Protein AF-A0A133VNE5-F1 (afdb_monomer_lite)

Secondary structure (DSSP, 8-state):
---EEPHHHHHHHHHHHHHHHHHHHHHTT--HHHHHHHHHHHHHHH-EEPHHHHHHHHHHHHHHHHHHHHHHHHTS-HHHHHHHHHHHHHHHHHHHHHHHHHHHHHHHHTT--HHHHHHHHHHTT---HHHHHHHHHHTT-TTSHHHHHHHHHHHHHHHHHHHHHHHH-

pLDDT: mean 87.17, std 7.94, range [52.62, 97.75]

Structure (mmCIF, N/CA/C/O backbone):
data_AF-A0A133VNE5-F1
#
_entry.id   AF-A0A133VNE5-F1
#
loop_
_atom_site.group_PDB
_atom_site.id
_atom_site.type_symbol
_atom_site.label_atom_id
_atom_site.label_alt_id
_atom_site.label_comp_id
_atom_site.label_asym_id
_atom_site.label_entity_id
_atom_site.label_seq_id
_atom_site.pdbx_PDB_ins_code
_atom_site.Cartn_x
_atom_site.Cartn_y
_atom_site.Cartn_z
_atom_site.occupancy
_atom_site.B_iso_or_equiv
_atom_site.auth_seq_id
_atom_site.auth_comp_id
_atom_site.auth_asym_id
_atom_site.auth_atom_id
_atom_site.pdbx_PDB_model_num
ATOM 1 N N . MET A 1 1 ? 18.876 3.233 -29.185 1.00 52.62 1 MET A N 1
ATOM 2 C CA . MET A 1 1 ? 18.595 2.359 -28.026 1.00 52.62 1 MET A CA 1
ATOM 3 C C . MET A 1 1 ? 17.853 3.184 -26.994 1.00 52.62 1 MET A C 1
ATOM 5 O O . MET A 1 1 ? 18.236 4.342 -26.840 1.00 52.62 1 MET A O 1
ATOM 9 N N . PRO A 1 2 ? 16.807 2.655 -26.338 1.00 67.38 2 PRO A N 1
ATOM 10 C CA . PRO A 1 2 ? 16.284 3.295 -25.135 1.00 67.38 2 PRO A CA 1
ATOM 11 C C . PRO A 1 2 ? 17.434 3.470 -24.134 1.00 67.38 2 PRO A C 1
ATOM 13 O O . PRO A 1 2 ? 18.339 2.639 -24.077 1.00 67.38 2 PRO A O 1
ATOM 16 N N . ILE A 1 3 ? 17.443 4.584 -23.405 1.00 73.62 3 ILE A N 1
ATOM 17 C CA . ILE A 1 3 ? 18.439 4.820 -22.359 1.00 73.62 3 ILE A CA 1
ATOM 18 C C . ILE A 1 3 ? 18.121 3.842 -21.227 1.00 73.62 3 ILE A C 1
ATOM 20 O O . ILE A 1 3 ? 17.123 4.008 -20.530 1.00 73.62 3 ILE A O 1
ATOM 24 N N . GLU A 1 4 ? 18.938 2.803 -21.084 1.00 85.62 4 GLU A N 1
ATOM 25 C CA . GLU A 1 4 ? 18.818 1.840 -19.994 1.00 85.62 4 GLU A CA 1
ATOM 26 C C . GLU A 1 4 ? 19.553 2.366 -18.761 1.00 85.62 4 GLU A C 1
ATOM 28 O O . GLU A 1 4 ? 20.748 2.665 -18.827 1.00 85.62 4 GLU A O 1
ATOM 33 N N . LEU A 1 5 ? 18.853 2.487 -17.631 1.00 88.88 5 LEU A N 1
ATOM 34 C CA . LEU A 1 5 ? 19.478 2.918 -16.379 1.00 88.88 5 LEU A CA 1
ATOM 35 C C . LEU A 1 5 ? 20.070 1.729 -15.608 1.00 88.88 5 LEU A C 1
ATOM 37 O O . LEU A 1 5 ? 19.327 0.806 -15.258 1.00 88.88 5 LEU A O 1
ATOM 41 N N . PRO A 1 6 ? 21.376 1.759 -15.273 1.00 92.94 6 PRO A N 1
ATOM 42 C CA . PRO A 1 6 ? 21.970 0.841 -14.308 1.00 92.94 6 PRO A CA 1
ATOM 43 C C . PRO A 1 6 ? 21.401 1.052 -12.897 1.00 92.94 6 PRO A C 1
ATOM 45 O O . PRO A 1 6 ? 20.769 2.068 -12.607 1.00 92.94 6 PRO A O 1
ATOM 48 N N . PHE A 1 7 ? 21.699 0.119 -11.992 1.00 93.12 7 PHE A N 1
ATOM 49 C CA . PHE A 1 7 ? 21.139 0.081 -10.637 1.00 93.12 7 PHE A CA 1
ATOM 50 C C . PHE A 1 7 ? 21.312 1.387 -9.842 1.00 93.12 7 PHE A C 1
ATOM 52 O O . PHE A 1 7 ? 20.333 1.947 -9.357 1.00 93.12 7 PHE A O 1
ATOM 59 N N . ILE A 1 8 ? 22.539 1.912 -9.739 1.00 94.56 8 ILE A N 1
ATOM 60 C CA . ILE A 1 8 ? 22.814 3.106 -8.922 1.00 94.56 8 ILE A CA 1
ATOM 61 C C . ILE A 1 8 ? 22.098 4.358 -9.469 1.00 94.56 8 ILE A C 1
ATOM 63 O O . ILE A 1 8 ? 21.390 5.008 -8.695 1.00 94.56 8 ILE A O 1
ATOM 67 N N . PRO A 1 9 ? 22.195 4.699 -10.774 1.00 94.00 9 PRO A N 1
ATOM 68 C CA . PRO A 1 9 ? 21.411 5.793 -11.351 1.00 94.00 9 PRO A CA 1
ATOM 69 C C . PRO A 1 9 ? 19.898 5.612 -11.207 1.00 94.00 9 PRO A C 1
ATOM 71 O O . PRO A 1 9 ? 19.198 6.595 -10.976 1.00 94.00 9 PRO A O 1
ATOM 74 N N . ALA A 1 10 ? 19.396 4.377 -11.313 1.00 93.31 10 ALA A N 1
ATOM 75 C CA . ALA A 1 10 ? 17.977 4.088 -11.141 1.00 93.31 10 ALA A CA 1
ATOM 76 C C . ALA A 1 10 ? 17.501 4.405 -9.717 1.00 93.31 10 ALA A C 1
ATOM 78 O O . ALA A 1 10 ? 16.537 5.149 -9.552 1.00 93.31 10 ALA A O 1
ATOM 79 N N . ILE A 1 11 ? 18.204 3.916 -8.690 1.00 94.19 11 ILE A N 1
ATOM 80 C CA . ILE A 1 11 ? 17.863 4.202 -7.289 1.00 94.19 11 ILE A CA 1
ATOM 81 C C . ILE A 1 11 ? 17.961 5.699 -6.992 1.00 94.19 11 ILE A C 1
ATOM 83 O O . ILE A 1 11 ? 17.056 6.255 -6.374 1.00 94.19 11 ILE A O 1
ATOM 87 N N . LEU A 1 12 ? 19.012 6.378 -7.463 1.00 95.62 12 LEU A N 1
ATOM 88 C CA . LEU A 1 12 ? 19.142 7.828 -7.288 1.00 95.62 12 LEU A CA 1
ATOM 89 C C . LEU A 1 12 ? 17.956 8.577 -7.898 1.00 95.62 12 LEU A C 1
ATOM 91 O O . LEU A 1 12 ? 17.384 9.448 -7.244 1.00 95.62 12 LEU A O 1
ATOM 95 N N . LEU A 1 13 ? 17.559 8.219 -9.120 1.00 94.50 13 LEU A N 1
ATOM 96 C CA . LEU A 1 13 ? 16.408 8.825 -9.778 1.00 94.50 13 LEU A CA 1
ATOM 97 C C . LEU A 1 13 ? 15.115 8.579 -8.991 1.00 94.50 13 LEU A C 1
ATOM 99 O O . LEU A 1 13 ? 14.364 9.524 -8.761 1.00 94.50 13 LEU A O 1
ATOM 103 N N . ILE A 1 14 ? 14.879 7.339 -8.551 1.00 94.44 14 ILE A N 1
ATOM 104 C CA . ILE A 1 14 ? 13.696 6.957 -7.767 1.00 94.44 14 ILE A CA 1
ATOM 105 C C . ILE A 1 14 ? 13.640 7.747 -6.454 1.00 94.44 14 ILE A C 1
ATOM 107 O O . ILE A 1 14 ? 12.596 8.304 -6.124 1.00 94.44 14 ILE A O 1
ATOM 111 N N . LEU A 1 15 ? 14.754 7.861 -5.727 1.00 95.38 15 LEU A N 1
ATOM 112 C CA . LEU A 1 15 ? 14.811 8.594 -4.459 1.00 95.38 15 LEU A CA 1
ATOM 113 C C . LEU A 1 15 ? 14.613 10.103 -4.646 1.00 95.38 15 LEU A C 1
ATOM 115 O O . LEU A 1 15 ? 13.890 10.728 -3.869 1.00 95.38 15 LEU A O 1
ATOM 119 N N . ILE A 1 16 ? 15.219 10.693 -5.682 1.00 96.81 16 ILE A N 1
ATOM 120 C CA . ILE A 1 16 ? 15.026 12.113 -6.012 1.00 96.81 16 ILE A CA 1
ATOM 121 C C . ILE A 1 16 ? 13.562 12.370 -6.367 1.00 96.81 16 ILE A C 1
ATOM 123 O O . ILE A 1 16 ? 12.962 13.322 -5.869 1.00 96.81 16 ILE A O 1
ATOM 127 N N . ALA A 1 17 ? 12.971 11.507 -7.189 1.00 95.88 17 ALA A N 1
ATOM 128 C CA . ALA A 1 17 ? 11.574 11.605 -7.565 1.00 95.88 17 ALA A CA 1
ATOM 129 C C . ALA A 1 17 ? 10.641 11.470 -6.364 1.00 95.88 17 ALA A C 1
ATOM 131 O O . ALA A 1 17 ? 9.782 12.323 -6.169 1.00 95.88 17 ALA A O 1
ATOM 132 N N . ALA A 1 18 ? 10.847 10.464 -5.515 1.00 95.12 18 ALA A N 1
ATOM 133 C CA . ALA A 1 18 ? 10.090 10.306 -4.280 1.00 95.12 18 ALA A CA 1
ATOM 134 C C . ALA A 1 18 ? 10.199 11.567 -3.404 1.00 95.12 18 ALA A C 1
ATOM 136 O O . ALA A 1 18 ? 9.185 12.106 -2.965 1.00 95.12 18 ALA A O 1
ATOM 137 N N . GLY A 1 19 ? 11.406 12.122 -3.244 1.00 96.31 19 GLY A N 1
ATOM 138 C CA . GLY A 1 19 ? 11.629 13.370 -2.510 1.00 96.31 19 GLY A CA 1
ATOM 139 C C . GLY A 1 19 ? 10.875 14.572 -3.093 1.00 96.31 19 GLY A C 1
ATOM 140 O O . GLY A 1 19 ? 10.236 15.320 -2.351 1.00 96.31 19 GLY A O 1
ATOM 141 N N . ILE A 1 20 ? 10.890 14.750 -4.417 1.00 97.25 20 ILE A N 1
ATOM 142 C CA . ILE A 1 20 ? 10.143 15.827 -5.090 1.00 97.25 20 ILE A CA 1
ATOM 143 C C . ILE A 1 20 ? 8.630 15.620 -4.930 1.00 97.25 20 ILE A C 1
ATOM 145 O O . ILE A 1 20 ? 7.916 16.565 -4.583 1.00 97.25 20 ILE A O 1
ATOM 149 N N . GLY A 1 21 ? 8.143 14.396 -5.141 1.00 96.62 21 GLY A N 1
ATOM 150 C CA . GLY A 1 21 ? 6.728 14.040 -5.022 1.00 96.62 21 GLY A CA 1
ATOM 151 C C . GLY A 1 21 ? 6.201 14.271 -3.607 1.00 96.62 21 GLY A C 1
ATOM 152 O O . GLY A 1 21 ? 5.134 14.864 -3.418 1.00 96.62 21 GLY A O 1
ATOM 153 N N . ARG A 1 22 ? 7.002 13.907 -2.604 1.00 95.12 22 ARG A N 1
ATOM 154 C CA . ARG A 1 22 ? 6.748 14.181 -1.189 1.00 95.12 22 ARG A CA 1
ATOM 155 C C . ARG A 1 22 ? 6.609 15.675 -0.913 1.00 9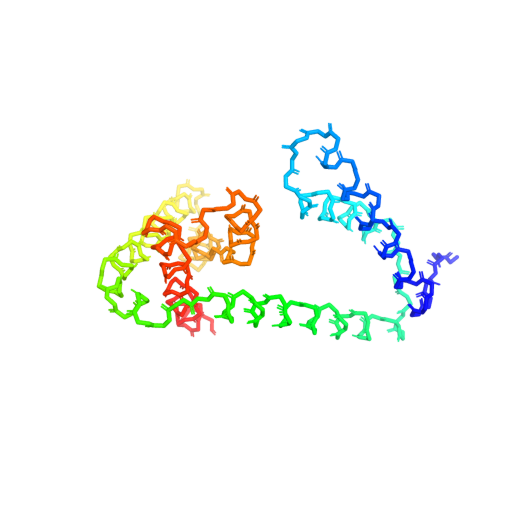5.12 22 ARG A C 1
ATOM 157 O O . ARG A 1 22 ? 5.605 16.101 -0.345 1.00 95.12 22 ARG A O 1
ATOM 164 N N . LEU A 1 23 ? 7.578 16.483 -1.349 1.00 96.00 23 LEU A N 1
ATOM 165 C CA . LEU A 1 23 ? 7.547 17.939 -1.159 1.00 96.00 23 LEU A CA 1
ATOM 166 C C . LEU A 1 23 ? 6.334 18.583 -1.839 1.00 96.00 23 LEU A C 1
ATOM 168 O O . LEU A 1 23 ? 5.724 19.494 -1.278 1.00 96.00 23 LEU A O 1
ATOM 172 N N . PHE A 1 24 ? 5.976 18.117 -3.035 1.00 95.88 24 PHE A N 1
ATOM 173 C CA . PHE A 1 24 ? 4.802 18.603 -3.752 1.00 95.88 24 PHE A CA 1
ATOM 174 C C . PHE A 1 24 ? 3.502 18.253 -3.018 1.00 95.88 24 PHE A C 1
ATOM 176 O O . PHE A 1 24 ? 2.654 19.124 -2.831 1.00 95.88 24 PHE A O 1
ATOM 183 N N . SER A 1 25 ? 3.381 17.019 -2.524 1.00 94.62 25 SER A N 1
ATOM 184 C CA . SER A 1 25 ? 2.212 16.574 -1.751 1.00 94.62 25 SER A CA 1
ATOM 185 C C . SER A 1 25 ? 2.036 17.389 -0.478 1.00 94.62 25 SER A C 1
ATOM 187 O O . SER A 1 25 ? 0.940 17.875 -0.210 1.00 94.62 25 SER A O 1
ATOM 189 N N . LEU A 1 26 ? 3.127 17.634 0.255 1.00 92.12 26 LEU A N 1
ATOM 190 C CA . LEU A 1 26 ? 3.099 18.455 1.466 1.00 92.12 26 LEU A CA 1
ATOM 191 C C . LEU A 1 26 ? 2.648 19.892 1.180 1.00 92.12 26 LEU A C 1
ATOM 193 O O . LEU A 1 26 ? 1.827 20.428 1.919 1.00 92.12 26 LEU A O 1
ATOM 197 N N . LYS A 1 27 ? 3.113 20.506 0.082 1.00 93.94 27 LYS A N 1
ATOM 198 C CA . LYS A 1 27 ? 2.662 21.851 -0.328 1.00 93.94 27 LYS A CA 1
ATOM 199 C C . LYS A 1 27 ? 1.163 21.916 -0.630 1.00 93.94 27 LYS A C 1
ATOM 201 O O . LYS A 1 27 ? 0.568 22.979 -0.487 1.00 93.94 27 LYS A O 1
ATOM 206 N N . LEU A 1 28 ? 0.568 20.802 -1.050 1.00 93.81 28 LEU A N 1
ATOM 207 C CA . LEU A 1 28 ? -0.858 20.688 -1.358 1.00 93.81 28 LEU A CA 1
ATOM 208 C C . LEU A 1 28 ? -1.697 20.145 -0.190 1.00 93.81 28 LEU A C 1
ATOM 210 O O . LEU A 1 28 ? -2.884 19.880 -0.380 1.00 93.81 28 LEU A O 1
ATOM 214 N N . ASN A 1 29 ? -1.111 19.970 1.001 1.00 88.19 29 ASN A N 1
ATOM 215 C CA . ASN A 1 29 ? -1.745 19.312 2.150 1.00 88.19 29 ASN A CA 1
ATOM 216 C C . ASN A 1 29 ? -2.268 17.896 1.829 1.00 88.19 29 ASN A C 1
ATOM 218 O O . ASN A 1 29 ? -3.309 17.479 2.333 1.00 88.19 29 ASN A O 1
ATOM 222 N N . GLN A 1 30 ? -1.552 17.166 0.973 1.00 89.38 30 GLN A N 1
ATOM 223 C CA . GLN A 1 30 ? -1.848 15.781 0.608 1.00 89.38 30 GLN A CA 1
ATOM 224 C C . GLN A 1 30 ? -0.921 14.800 1.344 1.00 89.38 30 GLN A C 1
ATOM 226 O O . GLN A 1 30 ? 0.201 15.171 1.708 1.00 89.38 30 GLN A O 1
ATOM 231 N N . PRO A 1 31 ? -1.339 13.532 1.534 1.00 84.31 31 PRO A N 1
ATOM 232 C CA . PRO A 1 31 ? -0.463 12.485 2.047 1.00 84.31 31 PRO A CA 1
ATOM 233 C C . PRO A 1 31 ? 0.804 12.348 1.200 1.00 84.31 31 PRO A C 1
ATOM 235 O O . PRO A 1 31 ? 0.737 12.257 -0.019 1.00 84.31 31 PRO A O 1
ATOM 238 N N . GLU A 1 32 ? 1.966 12.283 1.845 1.00 88.81 32 GLU A N 1
ATOM 239 C CA . GLU A 1 32 ? 3.270 12.203 1.163 1.00 88.81 32 GLU A CA 1
ATOM 240 C C . GLU A 1 32 ? 3.372 11.046 0.158 1.00 88.81 32 GLU A C 1
ATOM 242 O O . GLU A 1 32 ? 3.871 11.245 -0.948 1.00 88.81 32 GLU A O 1
ATOM 247 N N . ILE A 1 33 ? 2.834 9.876 0.525 1.00 87.50 33 ILE A N 1
ATOM 248 C CA . ILE A 1 33 ? 2.828 8.663 -0.308 1.00 87.50 33 ILE A CA 1
ATOM 249 C C . ILE A 1 33 ? 2.140 8.923 -1.654 1.00 87.50 33 ILE A C 1
ATOM 251 O O . ILE A 1 33 ? 2.540 8.356 -2.667 1.00 87.50 33 ILE A O 1
ATOM 255 N N . LEU A 1 34 ? 1.141 9.813 -1.701 1.00 89.50 34 LEU A N 1
ATOM 256 C CA . LEU A 1 34 ? 0.435 10.133 -2.939 1.00 89.50 34 LEU A CA 1
ATOM 257 C C . LEU A 1 34 ? 1.401 10.675 -4.001 1.00 89.50 34 LEU A C 1
ATOM 259 O O . LEU A 1 34 ? 1.394 10.209 -5.137 1.00 89.50 34 LEU A O 1
ATOM 263 N N . GLY A 1 35 ? 2.259 11.630 -3.646 1.00 93.88 35 GLY A N 1
ATOM 264 C CA . GLY A 1 35 ? 3.216 12.198 -4.596 1.00 93.88 35 GLY A CA 1
ATOM 265 C C . GLY A 1 35 ? 4.369 11.266 -4.929 1.00 93.88 35 GLY A C 1
ATOM 266 O O . GLY A 1 35 ? 4.844 11.290 -6.063 1.00 93.88 35 GLY A O 1
ATOM 267 N N . GLU A 1 36 ? 4.799 10.437 -3.977 1.00 93.12 36 GLU A N 1
ATOM 268 C CA . GLU A 1 36 ? 5.790 9.383 -4.223 1.00 93.12 36 GLU A CA 1
ATOM 269 C C . GLU A 1 36 ? 5.271 8.390 -5.277 1.00 93.12 36 GLU A C 1
ATOM 271 O O . GLU A 1 36 ? 5.970 8.112 -6.252 1.00 93.12 36 GLU A O 1
ATOM 276 N N . LEU A 1 37 ? 4.015 7.942 -5.151 1.00 92.62 37 LEU A N 1
ATOM 277 C CA . LEU A 1 37 ? 3.364 7.049 -6.114 1.00 92.62 37 LEU A CA 1
ATOM 278 C C . LEU A 1 37 ? 3.128 7.718 -7.471 1.00 92.62 37 LEU A C 1
ATOM 280 O O . LEU A 1 37 ? 3.414 7.111 -8.500 1.00 92.62 37 LEU A O 1
ATOM 284 N N . ILE A 1 38 ? 2.642 8.964 -7.498 1.00 94.94 38 ILE A N 1
ATOM 285 C CA . ILE A 1 38 ? 2.394 9.686 -8.757 1.00 94.94 38 ILE A CA 1
ATOM 286 C C . ILE A 1 38 ? 3.699 9.868 -9.536 1.00 94.94 38 ILE A C 1
ATOM 288 O O . ILE A 1 38 ? 3.742 9.569 -10.731 1.00 94.94 38 ILE A O 1
ATOM 292 N N . LEU A 1 39 ? 4.775 10.327 -8.886 1.00 95.75 39 LEU A N 1
ATOM 293 C CA . LEU A 1 39 ? 6.053 10.485 -9.582 1.00 95.75 39 LEU A CA 1
ATOM 294 C C . LEU A 1 39 ? 6.686 9.140 -9.936 1.00 95.75 39 LEU A C 1
ATOM 296 O O . LEU A 1 39 ? 7.250 9.023 -11.024 1.00 95.75 39 LEU A O 1
ATOM 300 N N . GLY A 1 40 ? 6.537 8.120 -9.088 1.00 93.69 40 GLY A N 1
ATOM 301 C CA . GLY A 1 40 ? 6.932 6.750 -9.408 1.00 93.69 40 GLY A CA 1
ATOM 302 C C . GLY A 1 40 ? 6.224 6.217 -10.655 1.00 93.69 40 GLY A C 1
ATOM 303 O O . GLY A 1 40 ? 6.878 5.677 -11.543 1.00 93.69 40 GLY A O 1
ATOM 304 N N . MET A 1 41 ? 4.914 6.444 -10.781 1.00 93.94 41 MET A N 1
ATOM 305 C CA . MET A 1 41 ? 4.122 6.055 -11.951 1.00 93.94 41 MET A CA 1
ATOM 306 C C . MET A 1 41 ? 4.571 6.800 -13.212 1.00 93.94 41 MET A C 1
ATOM 308 O O . MET A 1 41 ? 4.735 6.183 -14.264 1.00 93.94 41 MET A O 1
ATOM 312 N N . ILE A 1 42 ? 4.799 8.114 -13.127 1.00 94.00 42 ILE A N 1
ATOM 313 C CA . ILE A 1 42 ? 5.261 8.909 -14.273 1.00 94.00 42 ILE A CA 1
ATOM 314 C C . ILE A 1 42 ? 6.641 8.423 -14.728 1.00 94.00 42 ILE A C 1
ATOM 316 O O . ILE A 1 42 ? 6.834 8.113 -15.901 1.00 94.00 42 ILE A O 1
ATOM 320 N N . ILE A 1 43 ? 7.597 8.310 -13.807 1.00 91.94 43 ILE A N 1
ATOM 321 C CA . ILE A 1 43 ? 8.972 7.923 -14.142 1.00 91.94 43 ILE A CA 1
ATOM 322 C C . ILE A 1 43 ? 9.049 6.466 -14.586 1.00 91.94 43 ILE A C 1
ATOM 324 O O . ILE A 1 43 ? 9.744 6.180 -15.556 1.00 91.94 43 ILE A O 1
ATOM 328 N N . GLY A 1 44 ? 8.309 5.564 -13.941 1.00 89.62 44 GLY A N 1
ATOM 329 C CA . GLY A 1 44 ? 8.277 4.143 -14.287 1.00 89.62 44 GLY A CA 1
ATOM 330 C C . GLY A 1 44 ? 7.786 3.870 -15.711 1.00 89.62 44 GLY A C 1
ATOM 331 O O . GLY A 1 44 ? 8.193 2.881 -16.3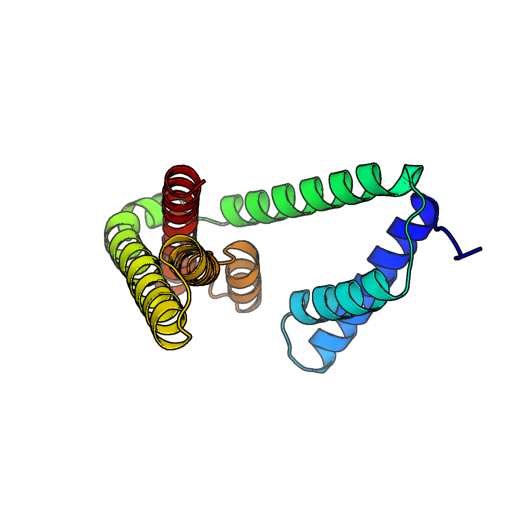09 1.00 89.62 44 GLY A O 1
ATOM 332 N N . ASN A 1 45 ? 6.971 4.764 -16.282 1.00 90.06 45 ASN A N 1
ATOM 333 C CA . ASN A 1 45 ? 6.540 4.686 -17.683 1.00 90.06 45 ASN A CA 1
ATOM 334 C C . ASN A 1 45 ? 7.507 5.372 -18.665 1.00 90.06 45 ASN A C 1
ATOM 336 O O . ASN A 1 45 ? 7.496 5.063 -19.855 1.00 90.06 45 ASN A O 1
ATOM 340 N N . LEU A 1 46 ? 8.331 6.314 -18.196 1.00 89.12 46 LEU A N 1
ATOM 341 C CA . LEU A 1 46 ? 9.270 7.070 -19.035 1.00 89.12 46 LEU A CA 1
ATOM 342 C C . LEU A 1 46 ? 10.671 6.448 -19.082 1.00 89.12 46 LEU A C 1
ATOM 344 O O . LEU A 1 46 ? 11.433 6.714 -20.013 1.00 89.12 46 LEU A O 1
ATOM 348 N N . VAL A 1 47 ? 11.028 5.655 -18.075 1.00 88.06 47 VAL A N 1
ATOM 349 C CA . VAL A 1 47 ? 12.385 5.156 -17.858 1.00 88.06 47 VAL A CA 1
ATOM 350 C C . VAL A 1 47 ? 12.418 3.640 -17.931 1.00 88.06 47 VAL A C 1
ATOM 352 O O . VAL A 1 47 ? 11.655 2.949 -17.264 1.00 88.06 47 VAL A O 1
ATOM 355 N N . VAL A 1 48 ? 13.372 3.117 -18.701 1.00 89.12 48 VAL A N 1
ATOM 356 C CA . VAL A 1 48 ? 13.612 1.679 -18.806 1.00 89.12 48 VAL A CA 1
ATOM 357 C C . VAL A 1 48 ? 14.798 1.307 -17.923 1.00 89.12 48 VAL A C 1
ATOM 359 O O . VAL A 1 48 ? 15.922 1.768 -18.124 1.00 89.12 48 VAL A O 1
ATOM 362 N N . LEU A 1 49 ? 14.551 0.452 -16.931 1.00 90.31 49 LEU A N 1
ATOM 363 C CA . LEU A 1 49 ? 15.617 -0.151 -16.134 1.00 90.31 49 LEU A CA 1
ATOM 364 C C . LEU A 1 49 ? 16.412 -1.140 -16.987 1.00 90.31 49 LEU A C 1
ATOM 366 O O . LEU A 1 49 ? 15.815 -1.974 -17.680 1.00 90.31 49 LEU A O 1
ATOM 370 N N . ALA A 1 50 ? 17.742 -1.080 -16.880 1.00 91.75 50 ALA A N 1
ATOM 371 C CA . ALA A 1 50 ? 18.616 -2.093 -17.458 1.00 91.75 50 ALA A CA 1
ATOM 372 C C . ALA A 1 50 ? 18.248 -3.481 -16.898 1.00 91.75 50 ALA A C 1
ATOM 374 O O . ALA A 1 50 ? 17.895 -3.578 -15.717 1.00 91.75 50 ALA A O 1
ATOM 375 N N . PRO A 1 51 ? 18.370 -4.573 -17.675 1.00 91.31 51 PRO A N 1
ATOM 376 C CA . PRO A 1 51 ? 18.036 -5.918 -17.201 1.00 91.31 51 PRO A CA 1
ATOM 377 C C . PRO A 1 51 ? 18.721 -6.286 -15.876 1.00 91.31 51 PRO A C 1
ATOM 379 O O . PRO A 1 51 ? 18.074 -6.802 -14.972 1.00 91.31 51 PRO A O 1
ATOM 382 N N . ALA A 1 52 ? 19.998 -5.921 -15.719 1.00 92.00 52 ALA A N 1
ATOM 383 C CA . ALA A 1 52 ? 20.774 -6.157 -14.498 1.00 92.00 52 ALA A CA 1
ATOM 384 C C . ALA A 1 52 ? 20.340 -5.299 -13.290 1.00 92.00 52 ALA A C 1
ATOM 386 O O . ALA A 1 52 ? 20.760 -5.568 -12.170 1.00 92.00 52 ALA A O 1
ATOM 387 N N . ALA A 1 53 ? 19.538 -4.252 -13.505 1.00 92.75 53 ALA A N 1
ATOM 388 C CA . ALA A 1 53 ? 19.047 -3.360 -12.459 1.00 92.75 53 ALA A CA 1
ATOM 389 C C . ALA A 1 53 ? 17.634 -3.714 -11.973 1.00 92.75 53 ALA A C 1
ATOM 391 O O . ALA A 1 53 ? 17.265 -3.284 -10.886 1.00 92.75 53 ALA A O 1
ATOM 392 N N . ARG A 1 54 ? 16.845 -4.479 -12.744 1.00 91.75 54 ARG A N 1
ATOM 393 C CA . ARG A 1 54 ? 15.434 -4.761 -12.421 1.00 91.75 54 ARG A CA 1
ATOM 394 C C . ARG A 1 54 ? 15.263 -5.510 -11.104 1.00 91.75 54 ARG A C 1
ATOM 396 O O . ARG A 1 54 ? 14.631 -4.969 -10.205 1.00 91.75 54 ARG A O 1
ATOM 403 N N . GLU A 1 55 ? 15.853 -6.699 -10.988 1.00 94.56 55 GLU A N 1
ATOM 404 C CA . GLU A 1 55 ? 15.737 -7.519 -9.772 1.00 94.56 55 GLU A CA 1
ATOM 405 C C . GLU A 1 55 ? 16.282 -6.787 -8.535 1.00 94.56 55 GLU A C 1
ATOM 407 O O . GLU A 1 55 ? 15.534 -6.626 -7.575 1.00 94.56 55 GLU A O 1
ATOM 412 N N . PRO A 1 56 ? 17.490 -6.182 -8.559 1.00 95.19 56 PRO A N 1
ATOM 413 C CA . PRO A 1 56 ? 17.980 -5.454 -7.390 1.00 95.19 56 PRO A CA 1
ATOM 414 C C . PRO A 1 56 ? 17.108 -4.257 -6.977 1.00 95.19 56 PRO A C 1
ATOM 416 O O . PRO A 1 56 ? 16.993 -3.963 -5.790 1.00 95.19 56 PRO A O 1
ATOM 419 N N . VAL A 1 57 ? 16.499 -3.534 -7.930 1.00 94.19 57 VAL A N 1
ATOM 420 C CA . VAL A 1 57 ? 15.560 -2.442 -7.602 1.00 94.19 57 VAL A CA 1
ATOM 421 C C . VAL A 1 57 ? 14.297 -2.997 -6.940 1.00 94.19 57 VAL A C 1
ATOM 423 O O . VAL A 1 57 ? 13.827 -2.413 -5.962 1.00 94.19 57 VAL A O 1
ATOM 426 N N . LEU A 1 58 ? 13.766 -4.118 -7.440 1.00 92.94 58 LEU A N 1
ATOM 427 C CA . LEU A 1 58 ? 12.607 -4.792 -6.849 1.00 92.94 58 LEU A CA 1
ATOM 428 C C . LEU A 1 58 ? 12.913 -5.311 -5.440 1.00 92.94 58 LEU A C 1
ATOM 430 O O . LEU A 1 58 ? 12.108 -5.103 -4.536 1.00 92.94 58 LEU A O 1
ATOM 434 N N . ASP A 1 59 ? 14.093 -5.888 -5.213 1.00 95.38 59 ASP A N 1
ATOM 435 C CA . ASP A 1 59 ? 14.526 -6.339 -3.887 1.00 95.38 59 ASP A CA 1
ATOM 436 C C . ASP A 1 59 ? 14.583 -5.184 -2.880 1.00 95.38 59 ASP A C 1
ATOM 438 O O . ASP A 1 59 ? 14.082 -5.299 -1.759 1.00 95.38 59 ASP A O 1
ATOM 442 N N . VAL A 1 60 ? 15.133 -4.033 -3.284 1.00 95.12 60 VAL A N 1
ATOM 443 C CA . VAL A 1 60 ? 15.154 -2.827 -2.441 1.00 95.12 60 VAL A CA 1
ATOM 444 C C . VAL A 1 60 ? 13.733 -2.346 -2.130 1.00 95.12 60 VAL A C 1
ATOM 446 O O . VAL A 1 60 ? 13.450 -1.985 -0.985 1.00 95.12 60 VAL A O 1
ATOM 449 N N . ALA A 1 61 ? 12.829 -2.364 -3.114 1.00 91.81 61 ALA A N 1
ATOM 450 C CA . ALA A 1 61 ? 11.430 -1.998 -2.905 1.00 91.81 61 ALA A CA 1
ATOM 451 C C . ALA A 1 61 ? 10.727 -2.958 -1.926 1.00 91.81 61 ALA A C 1
ATOM 453 O O . ALA A 1 61 ? 10.055 -2.499 -1.000 1.00 91.81 61 ALA A O 1
ATOM 454 N N . ASN A 1 62 ? 10.946 -4.268 -2.068 1.00 91.06 62 ASN A N 1
ATOM 455 C CA . ASN A 1 62 ? 10.404 -5.294 -1.174 1.00 91.06 62 ASN A CA 1
ATOM 456 C C . ASN A 1 62 ? 10.893 -5.103 0.266 1.00 91.06 62 ASN A C 1
ATOM 458 O O . ASN A 1 62 ? 10.088 -5.121 1.198 1.00 91.06 62 ASN A O 1
ATOM 462 N N . ILE A 1 63 ? 12.189 -4.839 0.460 1.00 94.06 63 ILE A N 1
ATOM 463 C CA . ILE A 1 63 ? 12.747 -4.515 1.782 1.00 94.06 63 ILE A CA 1
ATOM 464 C C . ILE A 1 63 ? 12.094 -3.247 2.347 1.00 94.06 63 ILE A C 1
ATOM 466 O O . ILE A 1 63 ? 11.741 -3.215 3.526 1.00 94.06 63 ILE A O 1
ATOM 470 N N . GLY A 1 64 ? 11.896 -2.216 1.522 1.00 89.50 64 GLY A N 1
ATOM 471 C CA . GLY A 1 64 ? 11.226 -0.980 1.930 1.00 89.50 64 GLY A CA 1
ATOM 472 C C . GLY A 1 64 ? 9.801 -1.217 2.440 1.00 89.50 64 GLY A C 1
ATOM 473 O O . GLY A 1 64 ? 9.444 -0.717 3.508 1.00 89.50 64 GLY A O 1
ATOM 474 N N . ILE A 1 65 ? 9.012 -2.023 1.723 1.00 85.50 65 ILE A N 1
ATOM 475 C CA . ILE A 1 65 ? 7.641 -2.387 2.119 1.00 85.50 65 ILE A CA 1
ATOM 476 C C . ILE A 1 65 ? 7.647 -3.211 3.411 1.00 85.50 65 ILE A C 1
ATOM 478 O O . ILE A 1 65 ? 6.891 -2.903 4.332 1.00 85.50 65 ILE A O 1
ATOM 482 N N . LEU A 1 66 ? 8.526 -4.212 3.521 1.00 87.19 66 LEU A N 1
ATOM 483 C CA . LEU A 1 66 ? 8.654 -5.026 4.734 1.00 87.19 66 LEU A CA 1
ATOM 484 C C . LEU A 1 66 ? 9.000 -4.169 5.955 1.00 87.19 66 LEU A C 1
ATOM 486 O O . LEU A 1 66 ? 8.370 -4.306 7.002 1.00 87.19 66 LEU A O 1
ATOM 490 N N . MET A 1 67 ? 9.957 -3.249 5.816 1.00 88.19 67 MET A N 1
ATOM 491 C CA . MET A 1 67 ? 10.340 -2.332 6.892 1.00 88.19 67 MET A CA 1
ATOM 492 C C . MET A 1 67 ? 9.202 -1.378 7.264 1.00 88.19 67 MET A C 1
ATOM 494 O O . MET A 1 67 ? 8.981 -1.140 8.449 1.00 88.19 67 MET A O 1
ATOM 498 N N . LEU A 1 68 ? 8.449 -0.859 6.287 1.00 82.69 68 LEU A N 1
ATOM 499 C CA . LEU A 1 68 ? 7.284 -0.005 6.539 1.00 82.69 68 LEU A CA 1
ATOM 500 C C . LEU A 1 68 ? 6.208 -0.740 7.349 1.00 82.69 68 LEU A C 1
ATOM 502 O O . LEU A 1 68 ? 5.720 -0.206 8.349 1.00 82.69 68 LEU A O 1
ATOM 506 N N . LEU A 1 69 ? 5.848 -1.956 6.935 1.00 78.12 69 LEU A N 1
ATOM 507 C CA . LEU A 1 69 ? 4.847 -2.773 7.624 1.00 78.12 69 LEU A CA 1
ATOM 508 C C . LEU A 1 69 ? 5.328 -3.184 9.019 1.00 78.12 69 LEU A C 1
ATOM 510 O O . LEU A 1 69 ? 4.564 -3.105 9.978 1.00 78.12 69 LEU A O 1
ATOM 514 N N . PHE A 1 70 ? 6.609 -3.531 9.161 1.00 82.50 70 PHE A N 1
ATOM 515 C CA . PHE A 1 70 ? 7.207 -3.852 10.453 1.00 82.50 70 PHE A CA 1
ATOM 516 C C . PHE A 1 70 ? 7.182 -2.659 11.417 1.00 82.50 70 PHE A C 1
ATOM 518 O O . PHE A 1 70 ? 6.718 -2.793 12.547 1.00 82.50 70 PHE A O 1
ATOM 525 N N . LEU A 1 71 ? 7.616 -1.474 10.971 1.00 80.94 71 LEU A N 1
ATOM 526 C CA . LEU A 1 71 ? 7.576 -0.248 11.779 1.00 80.94 71 LEU A CA 1
ATOM 527 C C . LEU A 1 71 ? 6.145 0.152 12.150 1.00 80.94 71 LEU A C 1
ATOM 529 O O . LEU A 1 71 ? 5.907 0.616 13.263 1.00 80.94 71 LEU A O 1
ATOM 533 N N . THR A 1 72 ? 5.196 -0.053 11.238 1.00 73.56 72 THR A N 1
ATOM 534 C CA . THR A 1 72 ? 3.769 0.155 11.508 1.00 73.56 72 THR A CA 1
ATOM 535 C C . THR A 1 72 ? 3.283 -0.791 12.604 1.00 73.56 72 THR A C 1
ATOM 537 O O . THR A 1 72 ? 2.656 -0.344 13.561 1.00 73.56 72 THR A O 1
ATOM 540 N N . GLY A 1 73 ? 3.638 -2.076 12.510 1.00 75.62 73 GLY A N 1
ATOM 541 C CA . GLY A 1 73 ? 3.301 -3.087 13.510 1.00 75.62 73 GLY A CA 1
ATOM 542 C C . GLY A 1 73 ? 3.928 -2.823 14.881 1.00 75.62 73 GLY A C 1
ATOM 543 O O . GLY A 1 73 ? 3.268 -3.018 15.896 1.00 75.62 73 GLY A O 1
ATOM 544 N N . LEU A 1 74 ? 5.162 -2.307 14.933 1.00 81.50 74 LEU A N 1
ATOM 545 C CA . LEU A 1 74 ? 5.812 -1.900 16.189 1.00 81.50 74 LEU A CA 1
ATOM 546 C C . LEU A 1 74 ? 5.089 -0.747 16.901 1.00 81.50 74 LEU A C 1
ATOM 548 O O . LEU A 1 74 ? 5.255 -0.578 18.107 1.00 81.50 74 LEU A O 1
ATOM 552 N N . GLY A 1 75 ? 4.316 0.058 16.169 1.00 70.62 75 GLY A N 1
ATOM 553 C CA . GLY A 1 75 ? 3.510 1.138 16.732 1.00 70.62 75 GLY A CA 1
ATOM 554 C C . GLY A 1 75 ? 2.190 0.678 17.357 1.00 70.62 75 GLY A C 1
ATOM 555 O O . GLY A 1 75 ? 1.503 1.511 17.945 1.00 70.62 75 GLY A O 1
ATOM 556 N N . LEU A 1 76 ? 1.817 -0.599 17.224 1.00 71.00 76 LEU A N 1
ATOM 557 C CA . LEU A 1 76 ? 0.552 -1.129 17.730 1.00 71.00 76 LEU A CA 1
ATOM 558 C C . LEU A 1 76 ? 0.666 -1.578 19.189 1.00 71.00 76 LEU A C 1
ATOM 560 O O . LEU A 1 76 ? 1.570 -2.318 19.575 1.00 71.00 76 LEU A O 1
ATOM 564 N N . GLU A 1 77 ? -0.311 -1.177 19.998 1.00 74.94 77 GLU A N 1
ATOM 565 C CA . GLU A 1 77 ? -0.483 -1.687 21.356 1.00 74.94 77 GLU A CA 1
ATOM 566 C C . GLU A 1 77 ? -1.181 -3.057 21.300 1.00 74.94 77 GLU A C 1
ATOM 568 O O . GLU A 1 77 ? -2.398 -3.149 21.130 1.00 74.94 77 GLU A O 1
ATOM 573 N N . LEU A 1 78 ? -0.407 -4.142 21.441 1.00 75.00 78 LEU A N 1
ATOM 574 C CA . LEU A 1 78 ? -0.902 -5.522 21.299 1.00 75.00 78 LEU A CA 1
ATOM 575 C C . LEU A 1 78 ? -2.047 -5.881 22.260 1.00 75.00 78 LEU A C 1
ATOM 577 O O . LEU A 1 78 ? -2.839 -6.774 21.962 1.00 75.00 78 LEU A O 1
ATOM 581 N N . GLU A 1 79 ? -2.129 -5.229 23.420 1.00 78.69 79 GLU A N 1
ATOM 582 C CA . GLU A 1 79 ? -3.241 -5.415 24.357 1.00 78.69 79 GLU A CA 1
ATOM 583 C C . GLU A 1 79 ? -4.549 -4.846 23.792 1.00 78.69 79 GLU A C 1
ATOM 585 O O . GLU A 1 79 ? -5.536 -5.579 23.721 1.00 78.69 79 GLU A O 1
ATOM 590 N N . LYS A 1 80 ? -4.534 -3.610 23.274 1.00 71.31 80 LYS A N 1
ATOM 591 C CA . LYS A 1 80 ? -5.697 -2.997 22.607 1.00 71.31 80 LYS A CA 1
ATOM 592 C C . LYS A 1 80 ? -6.113 -3.760 21.351 1.00 71.31 80 LYS A C 1
ATOM 594 O O . LYS A 1 80 ? -7.305 -3.956 21.128 1.00 71.31 80 LYS A O 1
ATOM 599 N N . PHE A 1 81 ? -5.141 -4.262 20.586 1.00 70.31 81 PHE A N 1
ATOM 600 C CA . PHE A 1 81 ? -5.403 -5.102 19.411 1.00 70.31 81 PHE A CA 1
ATOM 601 C C . PHE A 1 81 ? -6.269 -6.322 19.760 1.00 70.31 81 PHE A C 1
ATOM 603 O O . PHE A 1 81 ? -7.224 -6.666 19.063 1.00 70.31 81 PHE A O 1
ATOM 610 N N . LYS A 1 82 ? -5.960 -6.990 20.879 1.00 75.50 82 LYS A N 1
ATOM 611 C CA . LYS A 1 82 ? -6.710 -8.173 21.327 1.00 75.50 82 LYS A CA 1
ATOM 612 C C . LYS A 1 82 ? -8.125 -7.827 21.779 1.00 75.50 82 LYS A C 1
ATOM 614 O O . LYS A 1 82 ? -9.037 -8.615 21.536 1.00 75.50 82 LYS A O 1
ATOM 619 N N . GLU A 1 83 ? -8.310 -6.677 22.418 1.00 76.94 83 GLU A N 1
ATOM 620 C CA . GLU A 1 83 ? -9.628 -6.202 22.854 1.00 76.94 83 GLU A CA 1
ATOM 621 C C . GLU A 1 83 ? -10.536 -5.862 21.664 1.00 76.94 83 GLU A C 1
ATOM 623 O O . GLU A 1 83 ? -11.742 -6.123 21.703 1.00 76.94 83 GLU A O 1
ATOM 628 N N . LEU A 1 84 ? -9.955 -5.345 20.579 1.00 70.81 84 LEU A N 1
ATOM 629 C CA . LEU A 1 84 ? -10.680 -4.925 19.382 1.00 70.81 84 LEU A CA 1
ATOM 630 C C . LEU A 1 84 ? -10.785 -6.009 18.302 1.00 70.81 84 LEU A C 1
ATOM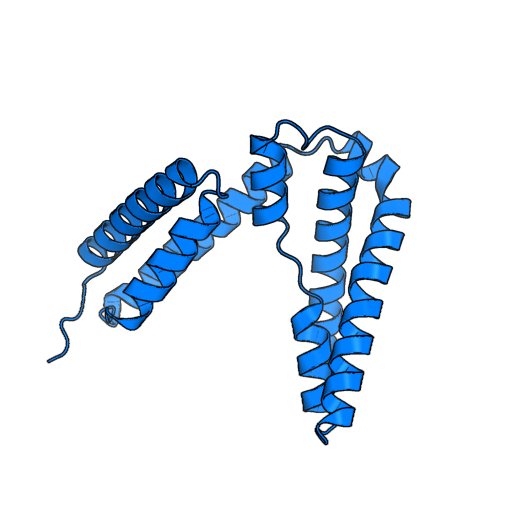 632 O O . LEU A 1 84 ? -11.438 -5.779 17.287 1.00 70.81 84 LEU A O 1
ATOM 636 N N . VAL A 1 85 ? -10.246 -7.213 18.516 1.00 71.56 85 VAL A N 1
ATOM 637 C CA . VAL A 1 85 ? -10.194 -8.250 17.471 1.00 71.56 85 VAL A CA 1
ATOM 638 C C . VAL A 1 85 ? -11.584 -8.682 16.982 1.00 71.56 85 VAL A C 1
ATOM 640 O O . VAL A 1 85 ? -11.781 -8.906 15.791 1.00 71.56 85 VAL A O 1
ATOM 643 N N . ILE A 1 86 ? -12.578 -8.762 17.875 1.00 76.19 86 ILE A N 1
ATOM 644 C CA . ILE A 1 86 ? -13.957 -9.142 17.522 1.00 76.19 86 ILE A CA 1
ATOM 645 C C . ILE A 1 86 ? -14.627 -8.056 16.663 1.00 76.19 86 ILE A C 1
ATOM 647 O O . ILE A 1 86 ? -15.070 -8.379 15.556 1.00 76.19 86 ILE A O 1
ATOM 651 N N . PRO A 1 87 ? -14.701 -6.779 17.102 1.00 76.62 87 PRO A N 1
ATOM 652 C CA . PRO A 1 87 ? -15.257 -5.723 16.261 1.00 76.62 87 PRO A CA 1
ATOM 653 C C . PRO A 1 87 ? -14.442 -5.507 14.977 1.00 76.62 87 PRO A C 1
ATOM 655 O O . PRO A 1 87 ? -15.043 -5.325 13.919 1.00 76.62 87 PRO A O 1
ATOM 658 N N . ALA A 1 88 ? -13.110 -5.617 15.024 1.00 77.31 88 ALA A N 1
ATOM 659 C CA . ALA A 1 88 ? -12.243 -5.533 13.848 1.00 77.31 88 ALA A CA 1
ATOM 660 C C . ALA A 1 88 ? -12.536 -6.644 12.833 1.00 77.31 88 ALA A C 1
ATOM 662 O O . ALA A 1 88 ? -12.602 -6.371 11.639 1.00 77.31 88 ALA A O 1
ATOM 663 N N . THR A 1 89 ? -12.799 -7.872 13.292 1.00 77.19 89 THR A N 1
ATOM 664 C CA . THR A 1 89 ? -13.189 -8.988 12.414 1.00 77.19 89 THR A CA 1
ATOM 665 C C . THR A 1 89 ? -14.540 -8.724 11.752 1.00 77.19 89 THR A C 1
ATOM 667 O O . THR A 1 89 ? -14.703 -8.996 10.567 1.00 77.19 89 THR A O 1
ATOM 670 N N . GLY A 1 90 ? -15.507 -8.155 12.479 1.00 83.69 90 GLY A N 1
ATOM 671 C CA . GLY A 1 90 ? -16.798 -7.770 11.900 1.00 83.69 90 GLY A CA 1
ATOM 672 C C . GLY A 1 90 ? -16.654 -6.712 10.801 1.00 83.69 90 GLY A C 1
ATOM 673 O O . GLY A 1 90 ? -17.238 -6.854 9.724 1.00 83.69 90 GLY A O 1
ATOM 674 N N . VAL A 1 91 ? -15.832 -5.688 11.051 1.00 84.44 91 VAL A N 1
ATOM 675 C CA . VAL A 1 91 ? -15.498 -4.655 10.058 1.00 84.44 91 VAL A CA 1
ATOM 676 C C . VAL A 1 91 ? -14.740 -5.259 8.874 1.00 84.44 91 VAL A C 1
ATOM 678 O O . VAL A 1 91 ? -15.101 -4.966 7.740 1.00 84.44 91 VAL A O 1
ATOM 681 N N . GLY A 1 92 ? -13.768 -6.143 9.112 1.00 81.69 92 GLY A N 1
ATOM 682 C CA . GLY A 1 92 ? -13.000 -6.828 8.069 1.00 81.69 92 GLY A CA 1
ATOM 683 C C . GLY A 1 92 ? -13.874 -7.715 7.180 1.00 81.69 92 GLY A C 1
ATOM 684 O O . GLY A 1 92 ? -13.823 -7.605 5.962 1.00 81.69 92 GLY A O 1
ATOM 685 N N . ILE A 1 93 ? -14.770 -8.521 7.759 1.00 84.25 93 ILE A N 1
ATOM 686 C CA . ILE A 1 93 ? -15.719 -9.344 6.988 1.00 84.25 93 ILE A CA 1
ATOM 687 C C . ILE A 1 93 ? -16.639 -8.464 6.136 1.00 84.25 93 ILE A C 1
ATOM 689 O O . ILE A 1 93 ? -16.859 -8.766 4.964 1.00 84.25 93 ILE A O 1
ATOM 693 N N . GLY A 1 94 ? -17.170 -7.373 6.696 1.00 87.81 94 GLY A N 1
ATOM 694 C CA . GLY A 1 94 ? -17.964 -6.412 5.926 1.00 87.81 94 GLY A CA 1
ATOM 695 C C . GLY A 1 94 ? -17.149 -5.761 4.805 1.00 87.81 94 GLY A C 1
ATOM 696 O O . GLY A 1 94 ? -17.628 -5.661 3.674 1.00 87.81 94 GLY A O 1
ATOM 697 N N . GLY A 1 95 ? -15.906 -5.391 5.115 1.00 86.25 95 GLY A N 1
ATOM 698 C CA . GLY A 1 95 ? -14.920 -4.833 4.195 1.00 86.25 95 GLY A CA 1
ATOM 699 C C . GLY A 1 95 ? -14.499 -5.791 3.086 1.00 86.25 95 GLY A C 1
ATOM 700 O O . GLY A 1 95 ? -14.110 -5.325 2.033 1.00 86.25 95 GLY A O 1
ATOM 701 N N . VAL A 1 96 ? -14.659 -7.102 3.262 1.00 88.31 96 VAL A N 1
ATOM 702 C CA . VAL A 1 96 ? -14.410 -8.103 2.217 1.00 88.31 96 VAL A CA 1
ATOM 703 C C . VAL A 1 96 ? -15.684 -8.381 1.417 1.00 88.31 96 VAL A C 1
ATOM 705 O O . VAL A 1 96 ? -15.706 -8.261 0.192 1.00 88.31 96 VAL A O 1
ATOM 708 N N . LEU A 1 97 ? -16.775 -8.744 2.099 1.00 90.62 97 LEU A N 1
ATOM 709 C CA . LEU A 1 97 ? -17.996 -9.236 1.455 1.00 90.62 97 LEU A CA 1
ATOM 710 C C . LEU A 1 97 ? -18.673 -8.176 0.588 1.00 90.62 97 LEU A C 1
ATOM 712 O O . LEU A 1 97 ? -19.142 -8.493 -0.505 1.00 90.62 97 LEU A O 1
ATOM 716 N N . VAL A 1 98 ? -18.745 -6.932 1.068 1.00 93.62 98 VAL A N 1
ATOM 717 C CA . VAL A 1 98 ? -19.446 -5.854 0.361 1.00 93.62 98 VAL A CA 1
ATOM 718 C C . VAL A 1 98 ? -18.743 -5.485 -0.952 1.00 93.62 98 VAL A C 1
ATOM 720 O O . VAL A 1 98 ? -19.397 -5.577 -1.994 1.00 93.62 98 VAL A O 1
ATOM 723 N N . PRO A 1 99 ? -17.450 -5.103 -0.976 1.00 93.19 99 PRO A N 1
ATOM 724 C CA . PRO A 1 99 ? -16.783 -4.780 -2.235 1.00 93.19 99 PRO A CA 1
ATOM 725 C C . PRO A 1 99 ? -16.622 -5.996 -3.144 1.00 93.19 99 PRO A C 1
ATOM 727 O O . PRO A 1 99 ? -16.793 -5.839 -4.353 1.00 93.19 99 PRO A O 1
ATOM 730 N N . PHE A 1 100 ? -16.407 -7.205 -2.603 1.00 93.12 100 PHE A N 1
ATOM 731 C CA . PHE A 1 100 ? -16.404 -8.420 -3.421 1.00 93.12 100 PHE A CA 1
ATOM 732 C C . PHE A 1 100 ? -17.735 -8.602 -4.152 1.00 93.12 100 PHE A C 1
ATOM 734 O O . PHE A 1 100 ? -17.751 -8.764 -5.371 1.00 93.12 100 PHE A O 1
ATOM 741 N N . ALA A 1 101 ? -18.859 -8.539 -3.428 1.00 95.25 101 ALA A N 1
ATOM 742 C CA . ALA A 1 101 ? -20.179 -8.719 -4.019 1.00 95.25 101 ALA A CA 1
ATOM 743 C C . ALA A 1 101 ? -20.479 -7.638 -5.065 1.00 95.25 101 ALA A C 1
ATOM 745 O O . ALA A 1 101 ? -20.963 -7.957 -6.150 1.00 95.25 101 ALA A O 1
ATOM 746 N N . LEU A 1 102 ? -20.158 -6.373 -4.777 1.00 96.56 102 LEU A N 1
ATOM 747 C CA . LEU A 1 102 ? -20.357 -5.271 -5.721 1.00 96.56 102 LEU A CA 1
ATOM 748 C C . LEU A 1 102 ? -19.478 -5.413 -6.972 1.00 96.56 102 LEU A C 1
ATOM 750 O O . LEU A 1 102 ? -19.971 -5.208 -8.083 1.00 96.56 102 LEU A O 1
ATOM 754 N N . GLY A 1 103 ? -18.209 -5.797 -6.819 1.00 96.00 103 GLY A N 1
ATOM 755 C CA . GLY A 1 103 ? -17.298 -6.036 -7.939 1.00 96.00 103 GLY A CA 1
ATOM 756 C C . GLY A 1 103 ? -17.715 -7.235 -8.788 1.00 96.00 103 GLY A C 1
ATOM 757 O O . GLY A 1 103 ? -17.795 -7.123 -10.010 1.00 96.00 103 GLY A O 1
ATOM 758 N N . TYR A 1 104 ? -18.076 -8.348 -8.147 1.00 96.19 104 TYR A N 1
ATOM 759 C CA . TYR A 1 104 ? -18.576 -9.545 -8.820 1.00 96.19 104 TYR A CA 1
ATOM 760 C C . TYR A 1 104 ? -19.866 -9.263 -9.595 1.00 96.19 104 TYR A C 1
ATOM 762 O O . TYR A 1 104 ? -19.955 -9.572 -10.782 1.00 96.19 104 TYR A O 1
ATOM 770 N N . LEU A 1 105 ? -20.854 -8.624 -8.956 1.00 97.56 105 LEU A N 1
ATOM 771 C CA . LEU A 1 105 ? -22.110 -8.251 -9.612 1.00 97.56 105 LEU A CA 1
ATOM 772 C C . LEU A 1 105 ? -21.870 -7.297 -10.779 1.00 97.56 105 LEU A C 1
ATOM 774 O O . LEU A 1 105 ? -22.487 -7.462 -11.828 1.00 97.56 105 LEU A O 1
ATOM 778 N N . SER A 1 106 ? -20.950 -6.342 -10.628 1.00 97.38 106 SER A N 1
ATOM 779 C CA . SER A 1 106 ? -20.539 -5.478 -11.737 1.00 97.38 106 SER A CA 1
ATOM 780 C C . SER A 1 106 ? -19.978 -6.312 -12.889 1.00 97.38 106 SER A C 1
ATOM 782 O O . SER A 1 106 ? -20.404 -6.128 -14.025 1.00 97.38 106 SER A O 1
ATOM 784 N N . GLY A 1 107 ? -19.100 -7.279 -12.606 1.00 97.12 107 GLY A N 1
ATOM 785 C CA . GLY A 1 107 ? -18.555 -8.189 -13.615 1.00 97.12 107 GLY A CA 1
ATOM 786 C C . GLY A 1 107 ? -19.640 -8.936 -14.399 1.00 97.12 107 GLY A C 1
ATOM 787 O O . GLY A 1 107 ? -19.649 -8.907 -15.632 1.00 97.12 107 GLY A O 1
ATOM 788 N N . ILE A 1 108 ? -20.620 -9.496 -13.688 1.00 97.50 108 ILE A N 1
ATOM 789 C CA . ILE A 1 108 ? -21.773 -10.175 -14.293 1.00 97.50 108 ILE A CA 1
ATOM 790 C C . ILE A 1 108 ? -22.613 -9.211 -15.144 1.00 97.50 108 ILE A C 1
ATOM 792 O O . ILE A 1 108 ? -23.029 -9.571 -16.245 1.00 97.50 108 ILE A O 1
ATOM 796 N N . LEU A 1 109 ? -22.842 -7.978 -14.679 1.00 97.62 109 LEU A N 1
ATOM 797 C CA . LEU A 1 109 ? -23.586 -6.958 -15.432 1.00 97.62 109 LEU A CA 1
ATOM 798 C C . LEU A 1 109 ? -22.884 -6.554 -16.736 1.00 97.62 109 LEU A C 1
ATOM 800 O O . LEU A 1 109 ? -23.558 -6.240 -17.716 1.00 97.62 109 LEU A O 1
ATOM 804 N N . PHE A 1 110 ? -21.552 -6.598 -16.770 1.00 97.00 110 PHE A N 1
ATOM 805 C CA . PHE A 1 110 ? -20.761 -6.390 -17.986 1.00 97.00 110 PHE A CA 1
ATOM 806 C C . PHE A 1 110 ? -20.665 -7.640 -18.879 1.00 97.00 110 PHE A C 1
ATOM 808 O O . PHE A 1 110 ? -20.053 -7.580 -19.945 1.00 97.00 110 PHE A O 1
ATOM 815 N N . GLY A 1 111 ? -21.294 -8.754 -18.490 1.00 96.75 111 GLY A N 1
ATOM 816 C CA . GLY A 1 111 ? -21.322 -9.996 -19.263 1.00 96.75 111 GLY A CA 1
ATOM 817 C C . GLY A 1 111 ? -20.056 -10.844 -19.132 1.00 96.75 111 GLY A C 1
ATOM 818 O O . GLY A 1 111 ? -19.810 -11.694 -19.987 1.00 96.75 111 GLY A O 1
ATOM 819 N N . PHE A 1 112 ? -19.247 -10.618 -18.094 1.00 97.75 112 PHE A N 1
ATOM 820 C CA . PHE A 1 112 ? -18.084 -11.452 -17.811 1.00 97.75 112 PHE A CA 1
ATOM 821 C C . PHE A 1 112 ? -18.479 -12.793 -17.187 1.00 97.75 112 PHE A C 1
ATOM 823 O O . PHE A 1 112 ? -19.530 -12.936 -16.560 1.00 97.75 112 PHE A O 1
ATOM 830 N N . ASP A 1 113 ? -17.618 -13.794 -17.362 1.00 95.88 113 ASP A N 1
ATOM 831 C CA . ASP A 1 113 ? -17.818 -15.118 -16.785 1.00 95.88 113 ASP A CA 1
ATOM 832 C C . ASP A 1 113 ? -17.518 -15.137 -15.275 1.00 95.88 113 ASP A C 1
ATOM 834 O O . ASP A 1 113 ? -17.137 -14.131 -14.668 1.00 95.88 113 ASP A O 1
ATOM 838 N N . PHE A 1 114 ? -17.721 -16.297 -14.647 1.00 93.12 114 PHE A N 1
ATOM 839 C CA . PHE A 1 114 ? -17.519 -16.467 -13.209 1.00 93.12 114 PHE A CA 1
ATOM 840 C C . PHE A 1 114 ? -16.091 -16.120 -12.771 1.00 93.12 114 PHE A C 1
ATOM 842 O O . PHE A 1 114 ? -15.913 -15.470 -11.742 1.00 93.12 114 PHE A O 1
ATOM 849 N N . ILE A 1 115 ? -15.083 -16.537 -13.543 1.00 93.19 115 ILE A N 1
ATOM 850 C CA . ILE A 1 115 ? -13.673 -16.361 -13.179 1.00 93.19 115 ILE A CA 1
ATOM 851 C C . ILE A 1 115 ? -13.308 -14.878 -13.240 1.00 93.19 115 ILE A C 1
ATOM 853 O O . ILE A 1 115 ? -12.797 -14.333 -12.261 1.00 93.19 115 ILE A O 1
ATOM 857 N N . VAL A 1 116 ? -13.628 -14.200 -14.345 1.00 94.88 116 VAL A N 1
ATOM 858 C CA . VAL A 1 116 ? -13.329 -12.772 -14.515 1.00 94.88 116 VAL A CA 1
ATOM 859 C C . VAL A 1 116 ? -14.125 -11.924 -13.521 1.00 94.88 116 VAL A C 1
ATOM 861 O O . VAL A 1 116 ? -13.570 -11.013 -12.910 1.00 94.88 116 VAL A O 1
ATOM 864 N N . SER A 1 117 ? -15.398 -12.244 -13.281 1.00 96.25 117 SER A N 1
ATOM 865 C CA . SER A 1 117 ? -16.216 -11.520 -12.297 1.00 96.25 117 SER A CA 1
ATOM 866 C C . SER A 1 117 ? -15.696 -11.706 -10.869 1.00 96.25 117 SER A C 1
ATOM 868 O O . SER A 1 117 ? -15.635 -10.744 -10.104 1.00 96.25 117 SER A O 1
ATOM 870 N N . SER A 1 118 ? -15.263 -12.919 -10.508 1.00 92.94 118 SER A N 1
ATOM 871 C CA . SER A 1 118 ? -14.649 -13.195 -9.200 1.00 92.94 118 SER A CA 1
ATOM 872 C C . SER A 1 118 ? -13.321 -12.466 -9.038 1.00 92.94 118 SER A C 1
ATOM 874 O O . SER A 1 118 ? -13.049 -11.933 -7.964 1.00 92.94 118 SER A O 1
ATOM 876 N N . PHE A 1 119 ? -12.533 -12.365 -10.110 1.00 91.81 119 PHE A N 1
ATOM 877 C CA . PHE A 1 119 ? -11.301 -11.586 -10.110 1.00 91.81 119 PHE A CA 1
ATOM 878 C C . PHE A 1 119 ? -11.556 -10.095 -9.872 1.00 91.81 119 PHE A C 1
ATOM 880 O O . PHE A 1 119 ? -10.902 -9.491 -9.023 1.00 91.81 119 PHE A O 1
ATOM 887 N N . ILE A 1 120 ? -12.541 -9.511 -10.565 1.00 93.88 120 ILE A N 1
ATOM 888 C CA . ILE A 1 120 ? -12.948 -8.116 -10.346 1.00 93.88 120 ILE A CA 1
ATOM 889 C C . ILE A 1 120 ? -13.383 -7.924 -8.890 1.00 93.88 120 ILE A C 1
ATOM 891 O O . ILE A 1 120 ? -12.916 -6.992 -8.239 1.00 93.88 120 ILE A O 1
ATOM 895 N N . GLY A 1 121 ? -14.212 -8.827 -8.356 1.00 93.25 121 GLY A N 1
ATOM 896 C CA . GLY A 1 121 ? -14.625 -8.812 -6.952 1.00 93.25 121 GLY A CA 1
ATOM 897 C C . GLY A 1 121 ? -13.439 -8.814 -5.985 1.00 93.25 121 GLY A C 1
ATOM 898 O O . GLY A 1 121 ? -13.333 -7.918 -5.151 1.00 93.25 121 GLY A O 1
ATOM 899 N N . LEU A 1 122 ? -12.520 -9.777 -6.112 1.00 90.50 122 LEU A N 1
ATOM 900 C CA . LEU A 1 122 ? -11.355 -9.886 -5.223 1.00 90.50 122 LEU A CA 1
ATOM 901 C C . LEU A 1 122 ? -10.379 -8.717 -5.360 1.00 90.50 122 LEU A C 1
ATOM 903 O O . LEU A 1 122 ? -9.775 -8.317 -4.367 1.00 90.50 122 LEU A O 1
ATOM 907 N N . SER A 1 123 ? -10.250 -8.129 -6.551 1.00 90.00 123 SER A N 1
ATOM 908 C CA . SER A 1 123 ? -9.379 -6.965 -6.763 1.00 90.00 123 SER A CA 1
ATOM 909 C C . SER A 1 123 ? -9.791 -5.738 -5.940 1.00 90.00 123 SER A C 1
ATOM 911 O O . SER A 1 123 ? -8.962 -4.868 -5.691 1.00 90.00 123 SER A O 1
ATOM 913 N N . LEU A 1 124 ? -11.054 -5.683 -5.501 1.00 89.94 124 LEU A N 1
ATOM 914 C CA . LEU A 1 124 ? -11.603 -4.600 -4.685 1.00 89.94 124 LEU A CA 1
ATOM 915 C C . LEU A 1 124 ? -11.571 -4.892 -3.179 1.00 89.94 124 LEU A C 1
ATOM 917 O O . LEU A 1 124 ? -11.938 -4.016 -2.401 1.00 89.94 124 LEU A O 1
ATOM 921 N N . VAL A 1 125 ? -11.182 -6.106 -2.773 1.00 87.50 125 VAL A N 1
ATOM 922 C CA . VAL A 1 125 ? -11.121 -6.507 -1.360 1.00 87.50 125 VAL A CA 1
ATOM 923 C C . VAL A 1 125 ? -9.864 -5.962 -0.688 1.00 87.50 125 VAL A C 1
ATOM 925 O O . VAL A 1 125 ? -9.956 -5.403 0.393 1.00 87.50 125 VAL A O 1
ATOM 928 N N . ALA A 1 126 ? -8.703 -6.100 -1.337 1.00 79.19 126 ALA A N 1
ATOM 929 C CA . ALA A 1 126 ? -7.415 -5.825 -0.707 1.00 79.19 126 ALA A CA 1
ATOM 930 C C . ALA A 1 126 ? -7.245 -4.348 -0.306 1.00 79.19 126 ALA A C 1
ATOM 932 O O . ALA A 1 126 ? -7.156 -3.457 -1.160 1.00 79.19 126 ALA A O 1
ATOM 933 N N . THR A 1 127 ? -7.125 -4.099 0.998 1.00 84.00 127 THR A N 1
ATOM 934 C CA . THR A 1 127 ? -6.855 -2.774 1.572 1.00 84.00 127 THR A CA 1
ATOM 935 C C . THR A 1 127 ? -5.353 -2.553 1.806 1.00 84.00 127 THR A C 1
ATOM 937 O O . THR A 1 127 ? -4.581 -3.484 1.978 1.00 84.00 127 THR A O 1
ATOM 940 N N . SER A 1 128 ? -4.890 -1.295 1.839 1.00 80.25 128 SER A N 1
ATOM 941 C CA . SER A 1 128 ? -3.498 -0.973 2.194 1.00 80.25 128 SER A CA 1
ATOM 942 C C . SER A 1 128 ? -3.372 -0.484 3.640 1.00 80.25 128 SER A C 1
ATOM 944 O O . SER A 1 128 ? -3.548 0.707 3.923 1.00 80.25 128 SER A O 1
ATOM 946 N N . VAL A 1 129 ? -2.994 -1.391 4.551 1.00 80.50 129 VAL A N 1
ATOM 947 C CA . VAL A 1 129 ? -2.710 -1.071 5.966 1.00 80.50 129 VAL A CA 1
ATOM 948 C C . VAL A 1 129 ? -1.645 0.026 6.084 1.00 80.50 129 VAL A C 1
ATOM 950 O O . VAL A 1 129 ? -1.821 0.992 6.825 1.00 80.50 129 VAL A O 1
ATOM 953 N N . GLY A 1 130 ? -0.545 -0.095 5.330 1.00 75.50 130 GLY A N 1
ATOM 954 C CA . GLY A 1 130 ? 0.615 0.796 5.453 1.00 75.50 130 GLY A CA 1
ATOM 955 C C . GLY A 1 130 ? 0.308 2.259 5.118 1.00 75.50 130 GLY A C 1
ATOM 956 O O . GLY A 1 130 ? 0.783 3.165 5.808 1.00 75.50 130 GLY A O 1
ATOM 957 N N . ILE A 1 131 ? -0.527 2.510 4.104 1.00 80.69 131 ILE A N 1
ATOM 958 C CA . ILE A 1 131 ? -0.928 3.873 3.725 1.00 80.69 131 ILE A CA 1
ATOM 959 C C . ILE A 1 131 ? -1.847 4.470 4.795 1.00 80.69 131 ILE A C 1
ATOM 961 O O . ILE A 1 131 ? -1.579 5.568 5.291 1.00 80.69 131 ILE A O 1
ATOM 965 N N . SER A 1 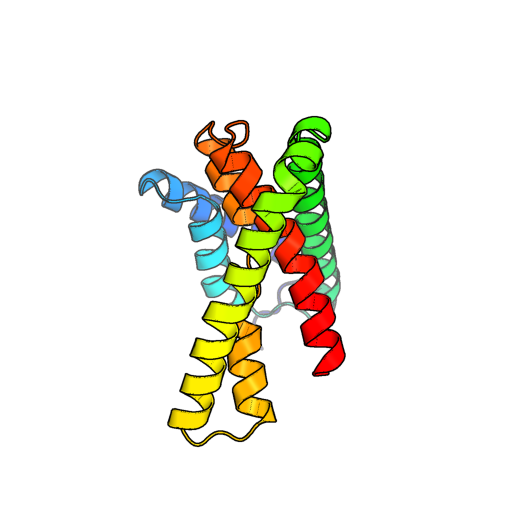132 ? -2.894 3.739 5.188 1.00 85.38 132 SER A N 1
ATOM 966 C CA . SER A 1 132 ? -3.849 4.181 6.211 1.00 85.38 132 SER A CA 1
ATOM 967 C C . SER A 1 132 ? -3.158 4.462 7.545 1.00 85.38 132 SER A C 1
ATOM 969 O O . SER A 1 132 ? -3.357 5.527 8.134 1.00 85.38 132 SER A O 1
ATOM 971 N N . ALA A 1 133 ? -2.276 3.565 7.988 1.00 80.56 133 ALA A N 1
ATOM 972 C CA . ALA A 1 133 ? -1.527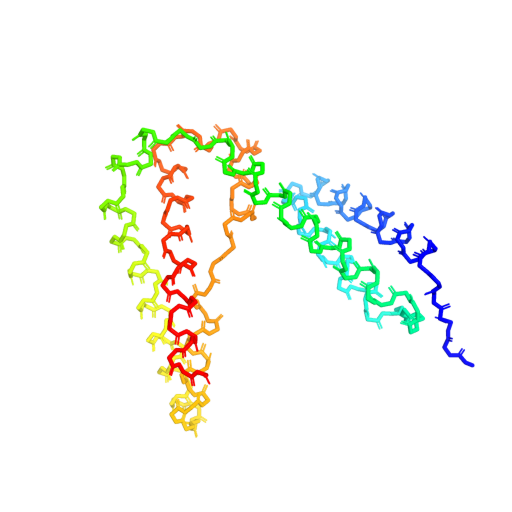 3.736 9.225 1.00 80.56 133 ALA A CA 1
ATOM 973 C C . ALA A 1 133 ? -0.565 4.931 9.165 1.00 80.56 133 ALA A C 1
ATOM 975 O O . ALA A 1 133 ? -0.506 5.707 10.118 1.00 80.56 133 ALA A O 1
ATOM 976 N N . SER A 1 134 ? 0.132 5.147 8.041 1.00 76.62 134 SER A N 1
ATOM 977 C CA . SER A 1 134 ? 1.012 6.313 7.869 1.00 76.62 134 SER A CA 1
ATOM 978 C C . SER A 1 134 ? 0.239 7.633 7.966 1.00 76.62 134 SER A C 1
ATOM 980 O O . SER A 1 134 ? 0.687 8.579 8.621 1.00 76.62 134 SER A O 1
ATOM 982 N N . ILE A 1 135 ? -0.951 7.697 7.361 1.00 84.19 135 ILE A N 1
ATOM 983 C CA . ILE A 1 135 ? -1.825 8.874 7.435 1.00 84.19 135 ILE A CA 1
ATOM 984 C C . ILE A 1 135 ? -2.315 9.091 8.873 1.00 84.19 135 ILE A C 1
ATOM 986 O O . ILE A 1 135 ? -2.209 10.203 9.394 1.00 84.19 135 ILE A O 1
ATOM 990 N N . LEU A 1 136 ? -2.795 8.038 9.543 1.00 85.62 136 LEU A N 1
ATOM 991 C CA . LEU A 1 136 ? -3.252 8.106 10.935 1.00 85.62 136 LEU A CA 1
ATOM 992 C C . LEU A 1 136 ? -2.128 8.497 11.902 1.00 85.62 136 LEU A C 1
ATOM 994 O O . LEU A 1 136 ? -2.365 9.268 12.835 1.00 85.62 136 LEU A O 1
ATOM 998 N N . GLN A 1 137 ? -0.907 8.010 11.677 1.00 82.38 137 GLN A N 1
ATOM 999 C CA . GLN A 1 137 ? 0.270 8.366 12.467 1.00 82.38 137 GLN A CA 1
ATOM 1000 C C . GLN A 1 137 ? 0.591 9.856 12.331 1.00 82.38 137 GLN A C 1
ATOM 1002 O O . GLN A 1 137 ? 0.753 10.540 13.341 1.00 82.38 137 GLN A O 1
ATOM 1007 N N . LYS A 1 138 ? 0.599 10.388 11.103 1.00 77.25 138 LYS A N 1
ATOM 1008 C CA . LYS A 1 138 ? 0.825 11.822 10.843 1.00 77.25 138 LYS A CA 1
ATOM 1009 C C . LYS A 1 138 ? -0.271 12.712 11.411 1.00 77.25 138 LYS A C 1
ATOM 1011 O O . LYS A 1 138 ? 0.013 13.812 11.872 1.00 77.25 138 LYS A O 1
ATOM 1016 N N . ALA A 1 139 ? -1.508 12.227 11.414 1.00 84.62 139 ALA A N 1
ATOM 1017 C CA . ALA A 1 139 ? -2.630 12.914 12.042 1.00 84.62 139 ALA A CA 1
ATOM 1018 C C . ALA A 1 139 ? -2.621 12.821 13.583 1.00 84.62 139 ALA A C 1
ATOM 1020 O O . ALA A 1 139 ? -3.472 13.430 14.231 1.00 84.62 139 ALA A O 1
ATOM 1021 N N . GLY A 1 140 ? -1.711 12.042 14.187 1.00 84.62 140 GLY A N 1
ATOM 1022 C CA . GLY A 1 140 ? -1.691 11.787 15.630 1.00 84.62 140 GLY A CA 1
ATOM 1023 C C . GLY A 1 140 ? -2.908 10.994 16.124 1.00 84.62 140 GLY A C 1
ATOM 1024 O O . GLY A 1 140 ? -3.305 11.128 17.280 1.00 84.62 140 GLY A O 1
ATOM 1025 N N . LYS A 1 141 ? -3.544 10.209 15.245 1.00 88.88 141 LYS A N 1
ATOM 1026 C CA . LYS A 1 141 ? -4.784 9.459 15.518 1.00 88.88 141 LYS A CA 1
ATOM 1027 C C . LYS A 1 141 ? -4.599 7.945 15.591 1.00 88.88 141 LYS A C 1
ATOM 1029 O O . LYS A 1 141 ? -5.553 7.252 15.926 1.00 88.88 141 LYS A O 1
ATOM 1034 N N . LEU A 1 142 ? -3.394 7.438 15.328 1.00 83.31 142 LEU A N 1
ATOM 1035 C CA . LEU A 1 142 ? -3.106 5.999 15.306 1.00 83.31 142 LEU A CA 1
ATOM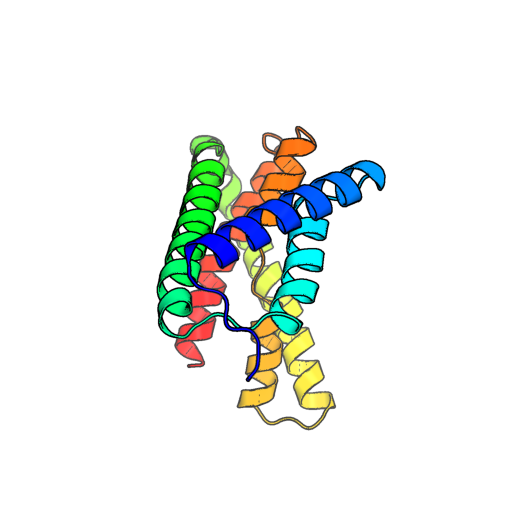 1036 C C . LEU A 1 142 ? -3.472 5.282 16.619 1.00 83.31 142 LEU A C 1
ATOM 1038 O O . LEU A 1 142 ? -4.007 4.185 16.573 1.00 83.31 142 LEU A O 1
ATOM 1042 N N . GLN A 1 143 ? -3.243 5.928 17.768 1.00 83.25 143 GLN A N 1
ATOM 1043 C CA . GLN A 1 143 ? -3.488 5.358 19.105 1.00 83.25 143 GLN A CA 1
ATOM 1044 C C . GLN A 1 143 ? -4.911 5.588 19.646 1.00 83.25 143 GLN A C 1
ATOM 1046 O O . GLN A 1 143 ? -5.171 5.364 20.828 1.00 83.25 143 GLN A O 1
ATOM 1051 N N . THR A 1 144 ? -5.819 6.116 18.821 1.00 88.31 144 THR A N 1
ATOM 1052 C CA . THR A 1 144 ? -7.237 6.253 19.194 1.00 88.31 144 THR A CA 1
ATOM 1053 C C . THR A 1 144 ? -7.975 4.955 18.907 1.00 88.31 144 THR A C 1
ATOM 1055 O O . THR A 1 144 ? -7.621 4.286 17.946 1.00 88.31 144 THR A O 1
ATOM 1058 N N . ASP A 1 145 ? -9.049 4.652 19.638 1.00 84.94 145 ASP A N 1
ATOM 1059 C CA . ASP A 1 145 ? -9.835 3.424 19.424 1.00 84.94 145 ASP A CA 1
ATOM 1060 C C . ASP A 1 145 ? -10.274 3.252 17.962 1.00 84.94 145 ASP A C 1
ATOM 1062 O O . ASP A 1 145 ? -10.204 2.159 17.412 1.00 84.94 145 ASP A O 1
ATOM 1066 N N . LEU A 1 146 ? -10.662 4.348 17.295 1.00 86.81 146 LEU A N 1
ATOM 1067 C CA . LEU A 1 146 ? -11.012 4.333 15.872 1.00 86.81 146 LEU A CA 1
ATOM 1068 C C . LEU A 1 146 ? -9.789 4.072 14.978 1.00 86.81 146 LEU A C 1
ATOM 1070 O O . LEU A 1 146 ? -9.892 3.338 14.002 1.00 86.81 146 LEU A O 1
ATOM 1074 N N . GLY A 1 147 ? -8.641 4.678 15.291 1.00 86.88 147 GLY A N 1
ATOM 1075 C CA . GLY A 1 147 ? -7.398 4.476 14.545 1.00 86.88 147 GLY A CA 1
ATOM 1076 C C . GLY A 1 147 ? -6.876 3.047 14.671 1.00 86.88 147 GLY A C 1
ATOM 1077 O O . GLY A 1 147 ? -6.541 2.436 13.658 1.00 86.88 147 GLY A O 1
ATOM 1078 N N . THR A 1 148 ? -6.882 2.504 15.888 1.00 83.56 148 THR A N 1
ATOM 1079 C CA . THR A 1 148 ? -6.541 1.110 16.175 1.00 83.56 148 THR A CA 1
ATOM 1080 C C . THR A 1 148 ? -7.520 0.173 15.473 1.00 83.56 148 THR A C 1
ATOM 1082 O O . THR A 1 148 ? -7.084 -0.670 14.704 1.00 83.56 148 THR A O 1
ATOM 1085 N N . LEU A 1 149 ? -8.836 0.405 15.569 1.00 85.94 149 LEU A N 1
ATOM 1086 C CA . LEU A 1 149 ? -9.838 -0.398 14.857 1.00 85.94 149 LEU A CA 1
ATOM 1087 C C . LEU A 1 149 ? -9.632 -0.408 13.330 1.00 85.94 149 LEU A C 1
ATOM 1089 O O . LEU A 1 149 ? -9.790 -1.455 12.703 1.00 85.94 149 LEU A O 1
ATOM 1093 N N . ILE A 1 150 ? -9.279 0.728 12.714 1.00 87.19 150 ILE A N 1
ATOM 1094 C CA . ILE A 1 150 ? -8.987 0.805 11.270 1.00 87.19 150 ILE A CA 1
ATOM 1095 C C . ILE A 1 150 ? -7.762 -0.044 10.912 1.00 87.19 150 ILE A C 1
ATOM 1097 O O . ILE A 1 150 ? -7.802 -0.781 9.931 1.00 87.19 150 ILE A O 1
ATOM 1101 N N . VAL A 1 151 ? -6.678 0.048 11.685 1.00 83.81 151 VAL A N 1
ATOM 1102 C CA . VAL A 1 151 ? -5.458 -0.724 11.400 1.00 83.81 151 VAL A CA 1
ATOM 1103 C C . VAL A 1 151 ? -5.678 -2.213 11.664 1.00 83.81 151 VAL A C 1
ATOM 1105 O O . VAL A 1 151 ? -5.320 -3.036 10.826 1.00 83.81 151 VAL A O 1
ATOM 1108 N N . ASP A 1 152 ? -6.338 -2.560 12.765 1.00 80.94 152 ASP A N 1
ATOM 1109 C CA . ASP A 1 152 ? -6.609 -3.943 13.158 1.00 80.94 152 ASP A CA 1
ATOM 1110 C C . ASP A 1 152 ? -7.540 -4.643 12.165 1.00 80.94 152 ASP A C 1
ATOM 1112 O O . ASP A 1 152 ? -7.303 -5.790 11.782 1.00 80.94 152 ASP A O 1
ATOM 1116 N N . SER A 1 153 ? -8.587 -3.945 11.708 1.00 82.75 153 SER A N 1
ATOM 1117 C CA . SER A 1 153 ? -9.499 -4.476 10.688 1.00 82.75 153 SER A CA 1
ATOM 1118 C C . SER A 1 153 ? -8.806 -4.669 9.341 1.00 82.75 153 SER A C 1
ATOM 1120 O O . SER A 1 153 ? -9.064 -5.672 8.681 1.00 82.75 153 SER A O 1
ATOM 1122 N N . ALA A 1 154 ? -7.887 -3.777 8.965 1.00 82.94 154 ALA A N 1
ATOM 1123 C CA . ALA A 1 154 ? -7.114 -3.913 7.735 1.00 82.94 154 ALA A CA 1
ATOM 1124 C C . ALA A 1 154 ? -6.114 -5.092 7.793 1.00 82.94 154 ALA A C 1
ATOM 1126 O O . ALA A 1 154 ? -5.914 -5.772 6.792 1.00 82.94 154 ALA A O 1
ATOM 1127 N N . VAL A 1 155 ? -5.544 -5.406 8.964 1.00 78.31 155 VAL A N 1
ATOM 1128 C CA . VAL A 1 155 ? -4.720 -6.622 9.143 1.00 78.31 155 VAL A CA 1
ATOM 1129 C C . VAL A 1 155 ? -5.567 -7.896 9.024 1.00 78.31 155 VAL A C 1
ATOM 1131 O O . VAL A 1 155 ? -5.124 -8.883 8.437 1.00 78.31 155 VAL A O 1
ATOM 1134 N N . ALA A 1 156 ? -6.784 -7.896 9.580 1.00 76.31 156 ALA A N 1
ATOM 1135 C CA . ALA A 1 156 ? -7.702 -9.028 9.450 1.00 76.31 156 ALA A CA 1
ATOM 1136 C C . ALA A 1 156 ? -8.152 -9.244 7.992 1.00 76.31 156 ALA A C 1
ATOM 1138 O O . ALA A 1 156 ? -8.219 -10.390 7.543 1.00 76.31 156 ALA A O 1
ATOM 1139 N N . ASP A 1 157 ? -8.416 -8.158 7.259 1.00 79.25 157 ASP A N 1
ATOM 1140 C CA . ASP A 1 157 ? -8.689 -8.164 5.816 1.00 79.25 157 ASP A CA 1
ATOM 1141 C C . ASP A 1 157 ? -7.548 -8.827 5.027 1.00 79.25 157 ASP A C 1
ATOM 1143 O O . ASP A 1 157 ? -7.809 -9.801 4.325 1.00 79.25 157 ASP A O 1
ATOM 1147 N N . ASP A 1 158 ? -6.285 -8.423 5.223 1.00 80.56 158 ASP A N 1
ATOM 1148 C CA . ASP A 1 158 ? -5.136 -8.988 4.488 1.00 80.56 158 ASP A CA 1
ATOM 1149 C C . ASP A 1 158 ? -5.062 -10.528 4.574 1.00 80.56 158 ASP A C 1
ATOM 1151 O O . ASP A 1 158 ? -4.802 -11.211 3.577 1.00 80.56 158 ASP A O 1
ATOM 1155 N N . VAL A 1 159 ? -5.341 -11.109 5.748 1.00 78.25 159 VAL A N 1
ATOM 1156 C CA . VAL A 1 159 ? -5.366 -12.573 5.927 1.00 78.25 159 VAL A CA 1
ATOM 1157 C C . VAL A 1 159 ? -6.518 -13.207 5.146 1.00 78.25 159 VAL A C 1
ATOM 1159 O O . VAL A 1 159 ? -6.323 -14.218 4.465 1.00 78.25 159 VAL A O 1
ATOM 1162 N N . ILE A 1 160 ? -7.718 -12.627 5.234 1.00 79.19 160 ILE A N 1
ATOM 1163 C CA . ILE A 1 160 ? -8.905 -13.128 4.530 1.00 79.19 160 ILE A CA 1
ATOM 1164 C C . ILE A 1 160 ? -8.703 -13.015 3.015 1.00 79.19 160 ILE A C 1
ATOM 1166 O O . ILE A 1 160 ? -8.954 -13.982 2.294 1.00 79.19 160 ILE A O 1
ATOM 1170 N N . GLY A 1 161 ? -8.206 -11.875 2.535 1.00 77.50 161 GLY A N 1
ATOM 1171 C CA . GLY A 1 161 ? -7.923 -11.614 1.129 1.00 77.50 161 GLY A CA 1
ATOM 1172 C C . GLY A 1 161 ? -6.949 -12.631 0.538 1.00 77.50 161 GLY A C 1
ATOM 1173 O O . GLY A 1 161 ? -7.233 -13.204 -0.514 1.00 77.50 161 GLY A O 1
ATOM 1174 N N . VAL A 1 162 ? -5.849 -12.941 1.234 1.00 81.62 162 VAL A N 1
ATOM 1175 C CA . VAL A 1 162 ? -4.886 -13.964 0.785 1.00 81.62 162 VAL A CA 1
ATOM 1176 C C . VAL A 1 162 ? -5.521 -15.355 0.717 1.00 81.62 162 VAL A C 1
ATOM 1178 O O . VAL A 1 162 ? -5.308 -16.072 -0.264 1.00 81.62 162 VAL A O 1
ATOM 1181 N N . ILE A 1 163 ? -6.326 -15.744 1.713 1.00 83.25 163 ILE A N 1
ATOM 1182 C CA . ILE A 1 163 ? -7.039 -17.033 1.701 1.00 83.25 163 ILE A CA 1
ATOM 1183 C C . ILE A 1 163 ? -7.988 -17.105 0.500 1.00 83.25 163 ILE A C 1
ATOM 1185 O O . ILE A 1 163 ? -7.974 -18.094 -0.231 1.00 83.25 163 ILE A O 1
ATOM 1189 N N . LEU A 1 164 ? -8.784 -16.059 0.269 1.00 82.31 164 LEU A N 1
ATOM 1190 C CA . LEU A 1 164 ? -9.729 -16.014 -0.847 1.00 82.31 164 LEU A CA 1
ATOM 1191 C C . LEU A 1 164 ? -9.022 -16.047 -2.207 1.00 82.31 164 LEU A C 1
ATOM 1193 O O . LEU A 1 164 ? -9.450 -16.787 -3.092 1.00 82.31 164 LEU A O 1
ATOM 1197 N N . MET A 1 165 ? -7.923 -15.304 -2.357 1.00 82.44 165 MET A N 1
ATOM 1198 C CA . MET A 1 165 ? -7.090 -15.342 -3.561 1.00 82.44 165 MET A CA 1
ATOM 1199 C C . MET A 1 165 ? -6.528 -16.747 -3.806 1.00 82.44 165 MET A C 1
ATOM 1201 O O . MET A 1 165 ? -6.619 -17.239 -4.922 1.00 82.44 165 MET A O 1
ATOM 1205 N N . THR A 1 166 ? -6.030 -17.421 -2.766 1.00 85.00 166 THR A N 1
ATOM 1206 C CA . THR A 1 166 ? -5.480 -18.791 -2.858 1.00 85.00 166 THR A CA 1
ATOM 1207 C C . THR A 1 166 ? -6.543 -19.843 -3.197 1.00 85.00 166 THR A C 1
ATOM 1209 O O . THR A 1 166 ? -6.228 -20.913 -3.697 1.00 85.00 166 THR A O 1
ATOM 1212 N N . ILE A 1 167 ? -7.816 -19.594 -2.884 1.00 85.25 167 ILE A N 1
ATOM 1213 C CA . ILE A 1 167 ? -8.909 -20.502 -3.266 1.00 85.25 167 ILE A CA 1
ATOM 1214 C C . ILE A 1 167 ? -9.303 -20.289 -4.733 1.00 85.25 167 ILE A C 1
ATOM 1216 O O . ILE A 1 167 ? -9.703 -21.244 -5.401 1.00 85.25 167 ILE A O 1
ATOM 1220 N N . LEU A 1 168 ? -9.230 -19.048 -5.228 1.00 80.50 168 LEU A N 1
ATOM 1221 C CA . LEU A 1 168 ? -9.576 -18.727 -6.613 1.00 80.50 168 LEU A CA 1
ATOM 1222 C C . LEU A 1 168 ? -8.459 -19.100 -7.608 1.00 80.50 168 LEU A C 1
ATOM 1224 O O . LEU A 1 168 ? -8.775 -19.426 -8.754 1.00 80.50 168 LEU A O 1
ATOM 1228 N N . PHE A 1 169 ? -7.194 -19.042 -7.180 1.00 77.12 169 PHE A N 1
ATOM 1229 C CA . PHE A 1 169 ? -5.989 -19.253 -7.992 1.00 77.12 169 PHE A CA 1
ATOM 1230 C C . PHE A 1 169 ? -5.177 -20.464 -7.544 1.00 77.12 169 PHE A C 1
ATOM 1232 O O . PHE A 1 169 ? -4.745 -21.228 -8.438 1.00 77.12 169 PHE A O 1
#

Sequence (169 aa):
MPIELPFIPAILLILIAAGIGRLFSLKLNQPEILGELILGMIIGNLVVLAPAAREPVLDVANIGILMLLFLTGLGLELEKFKELVIPATGVGIGGVLVPFALGYLSGILFGFDFIVSSFIGLSLVATSVGISASILQKAGKLQTDLGTLIVDSAVADDVIGVILMTILF

InterPro domains:
  IPR006153 Cation/H+ exchanger, transmembrane domain [PF00999] (17-168)
  IPR038770 Sodium/solute symporter superfamily [G3DSA:1.20.1530.20] (6-169)

Foldseek 3Di:
DAPADEQVRVVVQLVVQLVVLQVVCVVVVHQSVVRSVVSCVVCVVRHHHDPNNVVVVVVVVVVVVVVLVVVLVVPDDVVLLVVLLVVLLVLLVCLLPVQLVVQLVVCVVVVHDNLVSNVSSLVSNQDDLSSLSSVCVVVVNCPPNVNSSVNSSNVSSVVVSVVSVVVSD

Organism: NCBI:txid1698285

Radius of gyration: 19.07 Å; chains: 1; bounding box: 46×42×52 Å